Protein AF-A0A935FD64-F1 (afdb_monomer_lite)

pLDDT: mean 92.03, std 10.02, range [43.72, 98.81]

Foldseek 3Di:
DQDPVLVVLVVVLLVLVCVLPVDPVVSVVLVVLLVVLVVPFDDPDRSSVLSVVLSVLSPQDLVQDFAAEDAACLQNSSVQSVQQSCVVSVHAYEYEDQLQAAAADPDDQQADPVGDGCPPCRHGSHSHHHPVSNLVSSVVRHHCVSYDYDHDDCVVGVVPDDTDHGPPDDD

Structure (mmCIF, N/CA/C/O backbone):
data_AF-A0A935FD64-F1
#
_entry.id   AF-A0A935FD64-F1
#
loop_
_atom_site.group_PDB
_atom_site.id
_atom_site.type_symbol
_atom_site.label_atom_id
_atom_site.label_alt_id
_atom_site.label_comp_id
_atom_site.label_asym_id
_atom_site.label_entity_id
_atom_site.label_seq_id
_atom_site.pdbx_PDB_ins_code
_atom_site.Cartn_x
_atom_site.Cartn_y
_atom_site.Cartn_z
_atom_site.occupancy
_atom_site.B_iso_or_equiv
_atom_site.auth_seq_id
_atom_site.auth_comp_id
_atom_site.auth_asym_id
_atom_site.auth_atom_id
_atom_site.pdbx_PDB_model_num
ATOM 1 N N . MET A 1 1 ? 17.411 4.941 6.889 1.00 47.25 1 MET A N 1
ATOM 2 C CA . MET A 1 1 ? 17.125 5.654 8.154 1.00 47.25 1 MET A CA 1
ATOM 3 C C . MET A 1 1 ? 15.948 6.582 7.927 1.00 47.25 1 MET A C 1
ATOM 5 O O . MET A 1 1 ? 15.990 7.379 6.999 1.00 47.25 1 MET A O 1
ATOM 9 N N . THR A 1 2 ? 14.900 6.446 8.732 1.00 68.44 2 THR A N 1
ATOM 10 C CA . THR A 1 2 ? 13.723 7.323 8.720 1.00 68.44 2 THR A CA 1
ATOM 11 C C . THR A 1 2 ? 14.141 8.740 9.119 1.00 68.44 2 THR A C 1
ATOM 13 O O . THR A 1 2 ? 14.804 8.911 10.140 1.00 68.44 2 THR A O 1
ATOM 16 N N . SER A 1 3 ? 13.814 9.755 8.313 1.00 85.56 3 SER A N 1
ATOM 17 C CA . SER A 1 3 ? 14.192 11.143 8.621 1.00 85.56 3 SER A CA 1
ATOM 18 C C . SER A 1 3 ? 13.445 11.666 9.859 1.00 85.56 3 SER A C 1
ATOM 20 O O . SER A 1 3 ? 12.351 11.197 10.171 1.00 85.56 3 SER A O 1
ATOM 22 N N . ILE A 1 4 ? 13.993 12.676 10.549 1.00 89.06 4 ILE A N 1
ATOM 23 C CA . ILE A 1 4 ? 13.313 13.342 11.684 1.00 89.06 4 ILE A CA 1
ATOM 24 C C . ILE A 1 4 ? 11.920 13.840 11.267 1.00 89.06 4 ILE A C 1
ATOM 26 O O . ILE A 1 4 ? 10.953 13.705 12.016 1.00 89.06 4 ILE A O 1
ATOM 30 N N . ARG A 1 5 ? 11.811 14.362 10.039 1.00 89.75 5 ARG A N 1
ATOM 31 C CA . ARG A 1 5 ? 10.547 14.811 9.450 1.00 89.75 5 ARG A CA 1
ATOM 32 C C . ARG A 1 5 ? 9.540 13.667 9.332 1.00 89.75 5 ARG A C 1
ATOM 34 O O . ARG A 1 5 ? 8.398 13.822 9.746 1.00 89.75 5 ARG A O 1
ATOM 41 N N . GLU A 1 6 ? 9.971 12.521 8.817 1.00 92.38 6 GLU A N 1
ATOM 42 C CA . GLU A 1 6 ? 9.119 11.337 8.673 1.00 92.38 6 GLU A CA 1
ATOM 43 C C . GLU A 1 6 ? 8.660 10.793 10.034 1.00 92.38 6 GLU A C 1
ATOM 45 O O . GLU A 1 6 ? 7.496 10.437 10.204 1.00 92.38 6 GLU A O 1
ATOM 50 N N . TYR A 1 7 ? 9.536 10.797 11.041 1.00 92.12 7 TYR A N 1
ATOM 51 C CA . TYR A 1 7 ? 9.161 10.401 12.399 1.00 92.12 7 TYR A CA 1
ATOM 52 C C . TYR A 1 7 ? 8.104 11.339 13.008 1.00 92.12 7 TYR A C 1
ATOM 54 O O . TYR A 1 7 ? 7.125 10.877 13.600 1.00 92.12 7 TYR A O 1
ATOM 62 N N . GLY A 1 8 ? 8.259 12.654 12.815 1.00 95.12 8 GLY A N 1
ATOM 63 C CA . GLY A 1 8 ? 7.267 13.649 13.229 1.00 95.12 8 GLY A CA 1
ATOM 64 C C . GLY A 1 8 ? 5.902 13.439 12.565 1.00 95.12 8 GLY A C 1
ATOM 65 O O . GLY A 1 8 ? 4.873 13.450 13.247 1.00 95.12 8 GLY A O 1
ATOM 66 N N . GLU A 1 9 ? 5.888 13.171 11.256 1.00 96.00 9 GLU A N 1
ATOM 67 C CA . GLU A 1 9 ? 4.658 12.860 10.520 1.00 96.00 9 GLU A CA 1
ATOM 68 C C . GLU A 1 9 ? 4.000 11.567 11.007 1.00 96.00 9 GLU A C 1
ATOM 70 O O . GLU A 1 9 ? 2.788 11.539 11.229 1.00 96.00 9 GLU A O 1
ATOM 75 N N . LEU A 1 10 ? 4.781 10.516 11.268 1.00 94.88 10 LEU A N 1
ATOM 76 C CA . LEU A 1 10 ? 4.256 9.268 11.818 1.00 94.88 10 LEU A CA 1
ATOM 77 C C . LEU A 1 10 ? 3.591 9.468 13.180 1.00 94.88 10 LEU A C 1
ATOM 79 O O . LEU A 1 10 ? 2.483 8.975 13.379 1.00 94.88 10 LEU A O 1
ATOM 83 N N . ILE A 1 11 ? 4.200 10.229 14.095 1.00 95.00 11 ILE A N 1
ATOM 84 C CA . ILE A 1 11 ? 3.577 10.549 15.391 1.00 95.00 11 ILE A CA 1
ATOM 85 C C . ILE A 1 11 ? 2.251 11.287 15.179 1.00 95.00 11 ILE A C 1
ATOM 87 O O . ILE A 1 11 ? 1.239 10.962 15.807 1.00 95.00 11 ILE A O 1
ATOM 91 N N . ARG A 1 12 ? 2.236 12.283 14.287 1.00 96.69 12 ARG A N 1
ATOM 92 C CA . ARG A 1 12 ? 1.031 13.062 13.977 1.00 96.69 12 ARG A CA 1
ATOM 93 C C . ARG A 1 12 ? -0.091 12.174 13.435 1.00 96.69 12 ARG A C 1
ATOM 95 O O . ARG A 1 12 ? -1.237 12.318 13.860 1.00 96.69 12 ARG A O 1
ATOM 102 N N . LEU A 1 13 ? 0.222 11.259 12.521 1.00 96.88 13 LEU A N 1
ATOM 103 C CA . LEU A 1 13 ? -0.748 10.343 11.921 1.00 96.88 13 LEU A CA 1
ATOM 104 C C . LEU A 1 13 ? -1.198 9.249 12.899 1.00 96.88 13 LEU A C 1
ATOM 106 O O . LEU A 1 13 ? -2.384 8.942 12.947 1.00 96.88 13 LEU A O 1
ATOM 110 N N . GLN A 1 14 ? -0.316 8.727 13.754 1.00 95.31 14 GLN A N 1
ATOM 111 C CA . GLN A 1 14 ? -0.696 7.774 14.807 1.00 95.31 14 GLN A CA 1
ATOM 112 C C . GLN A 1 14 ? -1.691 8.386 15.804 1.00 95.31 14 GLN A C 1
ATOM 114 O O . GLN A 1 14 ? -2.647 7.724 16.198 1.00 95.31 14 GLN A O 1
ATOM 119 N N . LYS A 1 15 ? -1.561 9.680 16.133 1.00 95.62 15 LYS A N 1
ATOM 120 C CA . LYS A 1 15 ? -2.583 10.397 16.922 1.00 95.62 15 LYS A CA 1
ATOM 121 C C . LYS A 1 15 ? -3.940 10.473 16.214 1.00 95.62 15 LYS A C 1
ATOM 123 O O . LYS A 1 15 ? -4.966 10.493 16.884 1.00 95.62 15 LYS A O 1
ATOM 128 N N . LYS A 1 16 ? -3.971 10.531 14.877 1.00 96.56 16 LYS A N 1
ATOM 129 C CA . LYS A 1 16 ? -5.224 10.450 14.106 1.00 96.56 16 LYS A CA 1
ATOM 130 C C . LYS A 1 16 ? -5.777 9.027 14.088 1.00 96.56 16 LYS A C 1
ATOM 132 O O . LYS A 1 16 ? -6.978 8.863 14.256 1.00 96.56 16 LYS A O 1
ATOM 137 N N . LEU A 1 17 ? -4.916 8.017 13.966 1.00 95.75 17 LEU A N 1
ATOM 138 C CA . LEU A 1 17 ? -5.309 6.610 14.067 1.00 95.75 17 LEU A CA 1
ATOM 139 C C . LEU A 1 17 ? -5.969 6.308 15.416 1.00 95.75 17 LEU A C 1
ATOM 141 O O . LEU A 1 17 ? -6.977 5.617 15.452 1.00 95.75 17 LEU A O 1
ATOM 145 N N . ALA A 1 18 ? -5.470 6.899 16.503 1.00 94.69 18 ALA A N 1
ATOM 146 C CA . ALA A 1 18 ? -6.072 6.773 17.828 1.00 94.69 18 ALA A CA 1
ATOM 147 C C . ALA A 1 18 ? -7.495 7.351 17.933 1.00 94.69 18 ALA A C 1
ATOM 149 O O . ALA A 1 18 ? -8.246 6.958 18.819 1.00 94.69 18 ALA A O 1
ATOM 150 N N . LYS A 1 19 ? -7.886 8.270 17.038 1.00 94.44 19 LYS A N 1
ATOM 151 C CA . LYS A 1 19 ? -9.271 8.760 16.954 1.00 94.44 19 LYS A CA 1
ATOM 152 C C . LYS A 1 19 ? -10.188 7.787 16.212 1.00 94.44 19 LYS A C 1
ATOM 154 O O . LYS A 1 19 ? -11.369 7.746 16.521 1.00 94.44 19 LYS A O 1
ATOM 159 N N . VAL A 1 20 ? -9.642 7.032 15.256 1.00 94.38 20 VAL A N 1
ATOM 160 C CA . VAL A 1 20 ? -10.362 5.976 14.523 1.00 94.38 20 VAL A CA 1
ATOM 161 C C . VAL A 1 20 ? -10.526 4.735 15.403 1.00 94.38 20 VAL A C 1
ATOM 163 O O . VAL A 1 20 ? -11.614 4.184 15.494 1.00 94.38 20 VAL A O 1
ATOM 166 N N . PHE A 1 21 ? -9.457 4.330 16.094 1.00 95.50 21 PHE A N 1
ATOM 167 C CA . PHE A 1 21 ? -9.436 3.184 17.003 1.00 95.50 21 PHE A CA 1
ATOM 168 C C . PHE A 1 21 ? -9.074 3.654 18.415 1.00 95.50 21 PHE A C 1
ATOM 170 O O . PHE A 1 21 ? -7.888 3.741 18.734 1.00 95.50 21 PHE A O 1
ATOM 177 N N . PRO A 1 22 ? -10.046 3.969 19.290 1.00 89.88 22 PRO A N 1
ATOM 178 C CA . PRO A 1 22 ? -9.757 4.472 20.636 1.00 89.88 22 PRO A CA 1
ATOM 179 C C . PRO A 1 22 ? -8.993 3.474 21.519 1.00 89.88 22 PRO A C 1
ATOM 181 O O . PRO A 1 22 ? -8.272 3.871 22.433 1.00 89.88 22 PRO A O 1
ATOM 184 N N . SER A 1 23 ? -9.105 2.173 21.235 1.00 96.44 23 SER A N 1
ATOM 185 C CA . SER A 1 23 ? -8.395 1.127 21.967 1.00 96.44 23 SER A CA 1
ATOM 186 C C . SER A 1 23 ? -6.915 1.073 21.592 1.00 96.44 23 SER A C 1
ATOM 188 O O . SER A 1 23 ? -6.551 0.822 20.441 1.00 96.44 23 SER A O 1
ATOM 190 N N . PHE A 1 24 ? -6.036 1.186 22.591 1.00 94.44 24 PHE A N 1
ATOM 191 C CA . PHE A 1 24 ? -4.594 1.003 22.398 1.00 94.44 24 PHE A CA 1
ATOM 192 C C . PHE A 1 24 ? -4.254 -0.370 21.800 1.00 94.44 24 PHE A C 1
ATOM 194 O O . PHE A 1 24 ? -3.358 -0.482 20.965 1.00 94.44 24 PHE A O 1
ATOM 201 N N . LYS A 1 25 ? -4.993 -1.420 22.185 1.00 96.69 25 LYS A N 1
ATOM 202 C CA . LYS A 1 25 ? -4.796 -2.777 21.659 1.00 96.69 25 LYS A CA 1
ATOM 203 C C . LYS A 1 25 ? -5.063 -2.833 20.153 1.00 96.69 25 LYS A C 1
ATOM 205 O O . LYS A 1 25 ? -4.293 -3.455 19.424 1.00 96.69 25 LYS A O 1
ATOM 210 N N . GLU A 1 26 ? -6.116 -2.166 19.687 1.00 95.31 26 GLU A N 1
ATOM 211 C CA . GLU A 1 26 ? -6.469 -2.109 18.263 1.00 95.31 26 GLU A CA 1
ATOM 212 C C . GLU A 1 26 ? -5.464 -1.274 17.470 1.00 95.31 26 GLU A C 1
ATOM 214 O O . GLU A 1 26 ? -4.967 -1.730 16.440 1.00 95.31 26 GLU A O 1
ATOM 219 N N . GLN A 1 27 ? -5.083 -0.099 17.987 1.00 95.44 27 GLN A N 1
ATOM 220 C CA . GLN A 1 27 ? -4.031 0.731 17.387 1.00 95.44 27 GLN A CA 1
ATOM 221 C C . GLN A 1 27 ? -2.730 -0.061 17.239 1.00 95.44 27 GLN A C 1
ATOM 223 O O . GLN A 1 27 ? -2.124 -0.086 16.167 1.00 95.44 27 GLN A O 1
ATOM 228 N N . HIS A 1 28 ? -2.307 -0.743 18.308 1.00 96.31 28 HIS A N 1
ATOM 229 C CA . HIS A 1 28 ? -1.099 -1.555 18.295 1.00 96.31 28 HIS A CA 1
ATOM 230 C C . HIS A 1 28 ? -1.191 -2.681 17.264 1.00 96.31 28 HIS A C 1
ATOM 232 O O . HIS A 1 28 ? -0.237 -2.879 16.514 1.00 96.31 28 HIS A O 1
ATOM 238 N N . ALA A 1 29 ? -2.324 -3.384 17.185 1.00 97.19 29 ALA A N 1
ATOM 239 C CA . ALA A 1 29 ? -2.529 -4.457 16.216 1.00 97.19 29 ALA A CA 1
ATOM 240 C C . ALA A 1 29 ? -2.420 -3.956 14.766 1.00 97.19 29 ALA A C 1
ATOM 242 O O . ALA A 1 29 ? -1.731 -4.577 13.957 1.00 97.19 29 ALA A O 1
ATOM 243 N N . TRP A 1 30 ? -3.027 -2.813 14.437 1.00 97.56 30 TRP A N 1
ATOM 244 C CA . TRP A 1 30 ? -2.906 -2.199 13.110 1.00 97.56 30 TRP A CA 1
ATOM 245 C C . TRP A 1 30 ? -1.470 -1.799 12.779 1.00 97.56 30 TRP A C 1
ATOM 247 O O . TRP A 1 30 ? -0.943 -2.167 11.729 1.00 97.56 30 TRP A O 1
ATOM 257 N N . LEU A 1 31 ? -0.798 -1.105 13.698 1.00 96.31 31 LEU A N 1
ATOM 258 C CA . LEU A 1 31 ? 0.587 -0.687 13.491 1.00 96.31 31 LEU A CA 1
ATOM 259 C C . LEU A 1 31 ? 1.546 -1.883 13.397 1.00 96.31 31 LEU A C 1
ATOM 261 O O . LEU A 1 31 ? 2.519 -1.814 12.650 1.00 96.31 31 LEU A O 1
ATOM 265 N N . GLN A 1 32 ? 1.281 -2.981 14.114 1.00 97.50 32 GLN A N 1
ATOM 266 C CA . GLN A 1 32 ? 2.023 -4.236 13.962 1.00 97.50 32 GLN A CA 1
ATOM 267 C C . GLN A 1 32 ? 1.857 -4.810 12.555 1.00 97.50 32 GLN A C 1
ATOM 269 O O . GLN A 1 32 ? 2.864 -5.107 11.922 1.00 97.50 32 GLN A O 1
ATOM 274 N N . LYS A 1 33 ? 0.626 -4.905 12.030 1.00 97.88 33 LYS A N 1
ATOM 275 C CA . LYS A 1 33 ? 0.392 -5.375 10.652 1.00 97.88 33 LYS A CA 1
ATOM 276 C C . LYS A 1 33 ? 1.170 -4.538 9.635 1.00 97.88 33 LYS A C 1
ATOM 278 O O . LYS A 1 33 ? 1.841 -5.090 8.771 1.00 97.88 33 LYS A O 1
ATOM 283 N N . PHE A 1 34 ? 1.163 -3.210 9.773 1.00 96.81 34 PHE A N 1
ATOM 284 C CA . PHE A 1 34 ? 1.906 -2.340 8.855 1.00 96.81 34 PHE A CA 1
ATOM 285 C C . PHE A 1 34 ? 3.420 -2.530 8.957 1.00 96.81 34 PHE A C 1
ATOM 287 O O . PHE A 1 34 ? 4.083 -2.589 7.924 1.00 96.81 34 PHE A O 1
ATOM 294 N N . ARG A 1 35 ? 3.956 -2.694 10.174 1.00 95.81 35 ARG A N 1
ATOM 295 C CA . ARG A 1 35 ? 5.374 -3.021 10.378 1.00 95.81 35 ARG A CA 1
ATOM 296 C C . ARG A 1 35 ? 5.751 -4.378 9.792 1.00 95.81 35 ARG A C 1
ATOM 298 O O . ARG A 1 35 ? 6.841 -4.500 9.251 1.00 95.81 35 ARG A O 1
ATOM 305 N N . GLN A 1 36 ? 4.870 -5.375 9.885 1.00 97.81 36 GLN A N 1
ATOM 306 C CA . GLN A 1 36 ? 5.100 -6.686 9.278 1.00 97.81 36 GLN A CA 1
ATOM 307 C C . GLN A 1 36 ? 5.218 -6.576 7.758 1.00 97.81 36 GLN A C 1
ATOM 309 O O . GLN A 1 36 ? 6.148 -7.139 7.192 1.00 97.81 36 GLN A O 1
ATOM 314 N N . VAL A 1 37 ? 4.353 -5.790 7.110 1.00 97.94 37 VAL A N 1
ATOM 315 C CA . VAL A 1 37 ? 4.484 -5.525 5.670 1.00 97.94 37 VAL A CA 1
ATOM 316 C C . VAL A 1 37 ? 5.806 -4.810 5.363 1.00 97.94 37 VAL A C 1
ATOM 318 O O . VAL A 1 37 ? 6.543 -5.268 4.500 1.00 97.94 37 VAL A O 1
ATOM 321 N N . ASP A 1 38 ? 6.149 -3.739 6.091 1.00 95.50 38 ASP A N 1
ATOM 322 C CA . ASP A 1 38 ? 7.393 -2.978 5.856 1.00 95.50 38 ASP A CA 1
ATOM 323 C C . ASP A 1 38 ? 8.667 -3.812 6.048 1.00 95.50 38 ASP A C 1
ATOM 325 O O . ASP A 1 38 ? 9.690 -3.534 5.425 1.00 95.50 38 ASP A O 1
ATOM 329 N N . ALA A 1 39 ? 8.618 -4.819 6.922 1.00 96.44 39 ALA A N 1
ATOM 330 C CA . ALA A 1 39 ? 9.748 -5.699 7.192 1.00 96.44 39 ALA A CA 1
ATOM 331 C C . ALA A 1 39 ? 9.999 -6.726 6.076 1.00 96.44 39 ALA A C 1
ATOM 333 O O . ALA A 1 39 ? 11.122 -7.210 5.955 1.00 96.44 39 ALA A O 1
ATOM 334 N N . HIS A 1 40 ? 8.982 -7.059 5.274 1.00 97.69 40 HIS A N 1
ATOM 335 C CA . HIS A 1 40 ? 9.048 -8.184 4.333 1.00 97.69 40 HIS A CA 1
ATOM 336 C C . HIS A 1 40 ? 8.790 -7.802 2.875 1.00 97.69 40 HIS A C 1
ATOM 338 O O . HIS A 1 40 ? 9.243 -8.502 1.974 1.00 97.69 40 HIS A O 1
ATOM 344 N N . VAL A 1 41 ? 8.094 -6.694 2.622 1.00 97.50 41 VAL A N 1
ATOM 345 C CA . VAL A 1 41 ? 7.712 -6.267 1.277 1.00 97.50 41 VAL A CA 1
ATOM 346 C C . VAL A 1 41 ? 8.329 -4.909 0.992 1.00 97.50 41 VAL A C 1
ATOM 348 O O . VAL A 1 41 ? 8.032 -3.910 1.649 1.00 97.50 41 VAL A O 1
ATOM 351 N N . LYS A 1 42 ? 9.191 -4.856 -0.025 1.00 95.19 42 LYS A N 1
ATOM 352 C CA . LYS A 1 42 ? 9.797 -3.598 -0.464 1.00 95.19 42 LYS A CA 1
ATOM 353 C C . LYS A 1 42 ? 8.697 -2.636 -0.918 1.00 95.19 42 LYS A C 1
ATOM 355 O O . LYS A 1 42 ? 7.821 -3.001 -1.691 1.00 95.19 42 LYS A O 1
ATOM 360 N N . THR A 1 43 ? 8.764 -1.386 -0.479 1.00 90.56 43 THR A N 1
ATOM 361 C CA . THR A 1 43 ? 7.799 -0.359 -0.875 1.00 90.56 43 THR A CA 1
ATOM 362 C C . THR A 1 43 ? 8.522 0.888 -1.368 1.00 90.56 43 THR A C 1
ATOM 364 O O . THR A 1 43 ? 9.633 1.183 -0.925 1.00 90.56 43 THR A O 1
ATOM 367 N N . ALA A 1 44 ? 7.910 1.603 -2.311 1.00 89.06 44 ALA A N 1
ATOM 368 C CA . ALA A 1 44 ? 8.431 2.874 -2.815 1.00 89.06 44 ALA A CA 1
ATOM 369 C C . ALA A 1 44 ? 7.953 4.073 -1.973 1.00 89.06 44 ALA A C 1
ATOM 371 O O . ALA A 1 44 ? 8.512 5.164 -2.066 1.00 89.06 44 ALA A O 1
ATOM 372 N N . HIS A 1 45 ? 6.933 3.875 -1.131 1.00 89.31 45 HIS A N 1
ATOM 373 C CA . HIS A 1 45 ? 6.372 4.917 -0.278 1.00 89.31 45 HIS A CA 1
ATOM 374 C C . HIS A 1 45 ? 7.016 4.961 1.108 1.00 89.31 45 HIS A C 1
ATOM 376 O O . HIS A 1 45 ? 7.318 3.938 1.716 1.00 89.31 45 HIS A O 1
ATOM 382 N N . ASN A 1 46 ? 7.110 6.162 1.675 1.00 91.56 46 ASN A N 1
ATOM 383 C CA . ASN A 1 46 ? 7.370 6.300 3.102 1.00 91.56 46 ASN A CA 1
ATOM 384 C C . ASN A 1 46 ? 6.192 5.741 3.925 1.00 91.56 46 ASN A C 1
ATOM 386 O O . ASN A 1 46 ? 5.036 5.866 3.498 1.00 91.56 46 ASN A O 1
ATOM 390 N N . PRO A 1 47 ? 6.440 5.185 5.126 1.00 93.12 47 PRO A N 1
ATOM 391 C CA . PRO A 1 47 ? 5.377 4.676 5.991 1.00 93.12 47 PRO A CA 1
ATOM 392 C C . PRO A 1 47 ? 4.273 5.701 6.302 1.00 93.12 47 PRO A C 1
ATOM 394 O O . PRO A 1 47 ? 3.100 5.328 6.357 1.00 93.12 47 PRO A O 1
ATOM 397 N N . SER A 1 48 ? 4.615 6.985 6.466 1.00 95.19 48 SER A N 1
ATOM 398 C CA . SER A 1 48 ? 3.649 8.061 6.720 1.00 95.19 48 SER A CA 1
ATOM 399 C C . SER A 1 48 ? 2.684 8.275 5.555 1.00 95.19 48 SER A C 1
ATOM 401 O O . SER A 1 48 ? 1.492 8.458 5.794 1.00 95.19 48 SER A O 1
ATOM 403 N N . HIS A 1 49 ? 3.155 8.185 4.307 1.00 94.31 49 HIS A N 1
ATOM 404 C CA . HIS A 1 49 ? 2.307 8.342 3.123 1.00 94.31 49 HIS A CA 1
ATOM 405 C C . HIS A 1 49 ? 1.234 7.251 3.089 1.00 94.31 49 HIS A C 1
ATOM 407 O O . HIS A 1 49 ? 0.045 7.547 3.000 1.00 94.31 49 HIS A O 1
ATOM 413 N N . VAL A 1 50 ? 1.639 5.991 3.276 1.00 95.31 50 VAL A N 1
ATOM 414 C CA . VAL A 1 50 ? 0.688 4.871 3.267 1.00 95.31 50 VAL A CA 1
ATOM 415 C C . VAL A 1 50 ? -0.283 4.956 4.448 1.00 95.31 50 VAL A C 1
ATOM 417 O O . VAL A 1 50 ? -1.478 4.719 4.286 1.00 95.31 50 VAL A O 1
ATOM 420 N N . LEU A 1 51 ? 0.190 5.354 5.635 1.00 96.44 51 LEU A N 1
ATOM 421 C CA . LEU A 1 51 ? -0.689 5.561 6.789 1.00 96.44 51 LEU A CA 1
ATOM 422 C C . LEU A 1 51 ? -1.690 6.702 6.553 1.00 96.44 51 LEU A C 1
ATOM 424 O O . LEU A 1 51 ? -2.834 6.610 6.995 1.00 96.44 51 LEU A O 1
ATOM 428 N N . GLN A 1 52 ? -1.295 7.764 5.851 1.00 96.56 52 GLN A N 1
ATOM 429 C CA . GLN A 1 52 ? -2.202 8.845 5.477 1.00 96.56 52 GLN A CA 1
ATOM 430 C C . GLN A 1 52 ? -3.320 8.348 4.554 1.00 96.56 52 GLN A C 1
ATOM 432 O O . GLN A 1 52 ? -4.478 8.696 4.792 1.00 96.56 52 GLN A O 1
ATOM 437 N N . PHE A 1 53 ? -3.002 7.502 3.571 1.00 95.38 53 PHE A N 1
ATOM 438 C CA . PHE A 1 53 ? -4.002 6.909 2.679 1.00 95.38 53 PHE A CA 1
ATOM 439 C C . PHE A 1 53 ? -4.995 6.023 3.435 1.00 95.38 53 PHE A C 1
ATOM 441 O O . PHE A 1 53 ? -6.209 6.156 3.305 1.00 95.38 53 PHE A O 1
ATOM 448 N N . ILE A 1 54 ? -4.476 5.175 4.320 1.00 96.81 54 ILE A N 1
ATOM 449 C CA . ILE A 1 54 ? -5.287 4.295 5.168 1.00 96.81 54 ILE A CA 1
ATOM 450 C C . ILE A 1 54 ? -6.213 5.095 6.087 1.00 96.81 54 ILE A C 1
ATOM 452 O O . ILE A 1 54 ? -7.378 4.744 6.257 1.00 96.81 54 ILE A O 1
ATOM 456 N N . LEU A 1 55 ? -5.730 6.200 6.657 1.00 96.69 55 LEU A N 1
ATOM 457 C CA . LEU A 1 55 ? -6.572 7.079 7.462 1.00 96.69 55 LEU A CA 1
ATOM 458 C C . LEU A 1 55 ? -7.664 7.753 6.628 1.00 96.69 55 LEU A C 1
ATOM 460 O O . LEU A 1 55 ? -8.760 7.941 7.144 1.00 96.69 55 LEU A O 1
ATOM 464 N N . ALA A 1 56 ? -7.404 8.119 5.373 1.00 94.69 56 ALA A N 1
ATOM 465 C CA . ALA A 1 56 ? -8.449 8.640 4.492 1.00 94.69 56 ALA A CA 1
ATOM 466 C C . ALA A 1 56 ? -9.533 7.579 4.226 1.00 94.69 56 ALA A C 1
ATOM 468 O O . ALA A 1 56 ? -10.720 7.881 4.336 1.00 94.69 56 ALA A O 1
ATOM 469 N N . ILE A 1 57 ? -9.132 6.323 3.998 1.00 95.06 57 ILE A N 1
ATOM 470 C CA . ILE A 1 57 ? -10.053 5.186 3.849 1.00 95.06 57 ILE A CA 1
ATOM 471 C C . ILE A 1 57 ? -10.911 5.005 5.108 1.00 95.06 57 ILE A C 1
ATOM 473 O O . ILE A 1 57 ? -12.134 4.977 5.008 1.00 95.06 57 ILE A O 1
ATOM 477 N N . PHE A 1 58 ? -10.304 4.956 6.298 1.00 95.38 58 PHE A N 1
ATOM 478 C CA . PHE A 1 58 ? -11.054 4.804 7.551 1.00 95.38 58 PHE A CA 1
ATOM 479 C C . PHE A 1 58 ? -11.991 5.974 7.856 1.00 95.38 58 PHE A C 1
ATOM 481 O O . PHE A 1 58 ? -13.028 5.781 8.479 1.00 95.38 58 PHE A O 1
ATOM 488 N N . ASN A 1 59 ? -11.644 7.187 7.427 1.00 93.69 59 ASN A N 1
ATOM 489 C CA . ASN A 1 59 ? -12.500 8.358 7.616 1.00 93.69 59 ASN A CA 1
ATOM 490 C C . ASN A 1 59 ? -13.562 8.511 6.517 1.00 93.69 59 ASN A C 1
ATOM 492 O O . ASN A 1 59 ? -14.320 9.480 6.548 1.00 93.69 59 ASN A O 1
ATOM 496 N N . THR A 1 60 ? -13.631 7.591 5.551 1.00 91.62 60 THR A N 1
ATOM 497 C CA . THR A 1 60 ? -14.701 7.584 4.550 1.00 91.62 60 THR A CA 1
ATOM 498 C C . THR A 1 60 ? -15.984 7.065 5.203 1.00 91.62 60 THR A C 1
ATOM 500 O O . THR A 1 60 ? -15.998 5.906 5.625 1.00 91.62 60 THR A O 1
ATOM 503 N N . PRO A 1 61 ? -17.069 7.862 5.280 1.00 90.88 61 PRO A N 1
ATOM 504 C CA . PRO A 1 61 ? -18.316 7.408 5.887 1.00 90.88 61 PRO A CA 1
ATOM 505 C C . PRO A 1 61 ? -18.869 6.161 5.193 1.00 90.88 61 PRO A C 1
ATOM 507 O O . PRO A 1 61 ? -18.771 6.029 3.971 1.00 90.88 61 PRO A O 1
ATOM 510 N N . GLU A 1 62 ? -19.507 5.270 5.952 1.00 88.38 62 GLU A N 1
ATOM 511 C CA . GLU A 1 62 ? -20.147 4.063 5.403 1.00 88.38 62 GLU A CA 1
ATOM 512 C C . GLU A 1 62 ? -21.226 4.394 4.361 1.00 88.38 62 GLU A C 1
ATOM 514 O O . GLU A 1 62 ? -21.396 3.661 3.393 1.00 88.38 62 GLU A O 1
ATOM 519 N N . SER A 1 63 ? -21.899 5.542 4.506 1.00 90.00 63 SER A N 1
ATOM 520 C CA . SER A 1 63 ? -22.904 6.032 3.554 1.00 90.00 63 SER A CA 1
ATOM 521 C C . SER A 1 63 ? -22.335 6.429 2.187 1.00 90.00 63 SER A C 1
ATOM 523 O O . SER A 1 63 ? -23.087 6.550 1.220 1.00 90.00 63 SER A O 1
ATOM 525 N N . VAL A 1 64 ? -21.021 6.647 2.079 1.00 90.50 64 VAL A N 1
ATOM 526 C CA . VAL A 1 64 ? -20.367 6.955 0.805 1.00 90.50 64 VAL A CA 1
ATOM 527 C C . VAL A 1 64 ? -20.066 5.647 0.090 1.00 90.50 64 VAL A C 1
ATOM 529 O O . VAL A 1 64 ? -19.094 4.970 0.401 1.00 90.50 64 VAL A O 1
ATOM 532 N N . GLU A 1 65 ? -20.870 5.266 -0.891 1.00 89.69 65 GLU A N 1
ATOM 533 C CA . GLU A 1 65 ? -20.589 4.086 -1.715 1.00 89.69 65 GLU A CA 1
ATOM 534 C C . GLU A 1 65 ? -19.349 4.277 -2.603 1.00 89.69 65 GLU A C 1
ATOM 536 O O . GLU A 1 65 ? -19.060 5.383 -3.063 1.00 89.69 65 GLU A O 1
ATOM 541 N N . GLY A 1 66 ? -18.655 3.180 -2.908 1.00 91.56 66 GLY A N 1
ATOM 542 C CA . GLY A 1 66 ? -17.557 3.166 -3.872 1.00 91.56 66 GLY A CA 1
ATOM 543 C C . GLY A 1 66 ? -16.434 2.205 -3.496 1.00 91.56 66 GLY A C 1
ATOM 544 O O . GLY A 1 66 ? -16.356 1.725 -2.361 1.00 91.56 66 GLY A O 1
ATOM 545 N N . CYS A 1 67 ? -15.570 1.936 -4.468 1.00 94.31 67 CYS A N 1
ATOM 546 C CA . CYS A 1 67 ? -14.390 1.086 -4.329 1.00 94.31 67 CYS A CA 1
ATOM 547 C C . CYS A 1 67 ? -13.117 1.900 -4.070 1.00 94.31 67 CYS A C 1
ATOM 549 O O . CYS A 1 67 ? -13.077 3.109 -4.275 1.00 94.31 67 CYS A O 1
ATOM 551 N N . ILE A 1 68 ? -12.064 1.228 -3.622 1.00 95.88 68 ILE A N 1
ATOM 552 C CA . ILE A 1 68 ? -10.725 1.811 -3.511 1.00 95.88 68 ILE A CA 1
ATOM 553 C C . ILE A 1 68 ? -9.953 1.435 -4.776 1.00 95.88 68 ILE A C 1
ATOM 555 O O . ILE A 1 68 ? -10.092 0.315 -5.263 1.00 95.88 68 ILE A O 1
ATOM 559 N N . VAL A 1 69 ? -9.142 2.354 -5.293 1.00 96.38 69 VAL A N 1
ATOM 560 C CA . VAL A 1 69 ? -8.258 2.120 -6.439 1.00 96.38 69 VAL A CA 1
ATOM 561 C C . VAL A 1 69 ? -6.829 2.471 -6.041 1.00 96.38 69 VAL A C 1
ATOM 563 O O . VAL A 1 69 ? -6.600 3.499 -5.411 1.00 96.38 69 VAL A O 1
ATOM 566 N N . GLU A 1 70 ? -5.879 1.620 -6.410 1.00 96.62 70 GLU A N 1
ATOM 567 C CA . GLU A 1 70 ? -4.447 1.919 -6.426 1.00 96.62 70 GLU A CA 1
ATOM 568 C C . GLU A 1 70 ? -3.945 1.777 -7.866 1.00 96.62 70 GLU A C 1
ATOM 570 O O . GLU A 1 70 ? -4.276 0.805 -8.548 1.00 96.62 70 GLU A O 1
ATOM 575 N N . ALA A 1 71 ? -3.163 2.754 -8.326 1.00 95.50 71 ALA A N 1
ATOM 576 C CA . ALA A 1 71 ? -2.556 2.773 -9.651 1.00 95.50 71 ALA A CA 1
ATOM 577 C C . ALA A 1 71 ? -1.029 2.762 -9.512 1.00 95.50 71 ALA A C 1
ATOM 579 O O . ALA A 1 71 ? -0.406 3.791 -9.257 1.00 95.50 71 ALA A O 1
ATOM 580 N N . GLY A 1 72 ? -0.441 1.578 -9.664 1.00 96.12 72 GLY A N 1
ATOM 581 C CA . GLY A 1 72 ? 0.958 1.286 -9.374 1.00 96.12 72 GLY A CA 1
ATOM 582 C C . GLY A 1 72 ? 1.101 0.560 -8.037 1.00 96.12 72 GLY A C 1
ATOM 583 O O . GLY A 1 72 ? 1.032 1.163 -6.971 1.00 96.12 72 GLY A O 1
ATOM 584 N N . ALA A 1 73 ? 1.334 -0.744 -8.100 1.00 96.81 73 ALA A N 1
ATOM 585 C CA . ALA A 1 73 ? 1.485 -1.642 -6.965 1.00 96.81 73 ALA A CA 1
ATOM 586 C C . ALA A 1 73 ? 2.956 -1.918 -6.610 1.00 96.81 73 ALA A C 1
ATOM 588 O O . ALA A 1 73 ? 3.263 -2.251 -5.461 1.00 96.81 73 ALA A O 1
ATOM 589 N N . PHE A 1 74 ? 3.887 -1.797 -7.567 1.00 96.81 74 PHE A N 1
ATOM 590 C CA . PHE A 1 74 ? 5.289 -2.203 -7.392 1.00 96.81 74 PHE A CA 1
ATOM 591 C C . PHE A 1 74 ? 5.391 -3.634 -6.823 1.00 96.81 74 PHE A C 1
ATOM 593 O O . PHE A 1 74 ? 4.953 -4.575 -7.467 1.00 96.81 74 PHE A O 1
ATOM 600 N N . LYS A 1 75 ? 5.952 -3.832 -5.617 1.00 98.12 75 LYS A N 1
ATOM 601 C CA . LYS A 1 75 ? 6.025 -5.149 -4.948 1.00 98.12 75 LYS A CA 1
ATOM 602 C C . LYS A 1 75 ? 4.806 -5.465 -4.076 1.00 98.12 75 LYS A C 1
ATOM 604 O O . LYS A 1 75 ? 4.790 -6.496 -3.412 1.00 98.12 75 LYS A O 1
ATOM 609 N N . GLY A 1 76 ? 3.804 -4.592 -4.039 1.00 98.00 76 GLY A N 1
ATOM 610 C CA . GLY A 1 76 ? 2.572 -4.783 -3.276 1.00 98.00 76 GLY A CA 1
ATOM 611 C C . GLY A 1 76 ? 2.631 -4.321 -1.820 1.00 98.00 76 GLY A C 1
ATOM 612 O O . GLY A 1 76 ? 1.777 -4.707 -1.027 1.00 98.00 76 GLY A O 1
ATOM 613 N N . GLY A 1 77 ? 3.628 -3.523 -1.423 1.00 98.06 77 GLY A N 1
ATOM 614 C CA . GLY A 1 77 ? 3.783 -3.088 -0.028 1.00 98.06 77 GLY A CA 1
ATOM 615 C C . GLY A 1 77 ? 2.661 -2.153 0.446 1.00 98.06 77 GLY A C 1
ATOM 616 O O . GLY A 1 77 ? 2.082 -2.353 1.515 1.00 98.06 77 GLY A O 1
ATOM 617 N N . SER A 1 78 ? 2.314 -1.134 -0.344 1.00 97.75 78 SER A N 1
ATOM 618 C CA . SER A 1 78 ? 1.130 -0.299 -0.090 1.00 97.75 78 SER A CA 1
ATOM 619 C C . SER A 1 78 ? -0.155 -1.095 -0.304 1.00 97.75 78 SER A C 1
ATOM 621 O O . SER A 1 78 ? -1.012 -1.080 0.581 1.00 97.75 78 SER A O 1
ATOM 623 N N . THR A 1 79 ? -0.228 -1.881 -1.381 1.00 98.50 79 THR A N 1
ATOM 624 C CA . THR A 1 79 ? -1.353 -2.768 -1.708 1.00 98.50 79 THR A CA 1
ATOM 625 C C . THR A 1 79 ? -1.745 -3.664 -0.534 1.00 98.50 79 THR A C 1
ATOM 627 O O . THR A 1 79 ? -2.907 -3.699 -0.136 1.00 98.50 79 THR A O 1
ATOM 630 N N . ALA A 1 80 ? -0.783 -4.343 0.098 1.00 98.69 80 ALA A N 1
ATOM 631 C CA . ALA A 1 80 ? -1.043 -5.217 1.236 1.00 98.69 80 ALA A CA 1
ATOM 632 C C . ALA A 1 80 ? -1.657 -4.439 2.409 1.00 98.69 80 ALA A C 1
ATOM 634 O O . ALA A 1 80 ? -2.658 -4.866 2.982 1.00 98.69 80 ALA A O 1
ATOM 635 N N . LYS A 1 81 ? -1.138 -3.251 2.733 1.00 98.56 81 LYS A N 1
ATOM 636 C CA . LYS A 1 81 ? -1.671 -2.437 3.837 1.00 98.56 81 LYS A CA 1
ATOM 637 C C . LYS A 1 81 ? -3.046 -1.844 3.522 1.00 98.56 81 LYS A C 1
ATOM 639 O O . LYS A 1 81 ? -3.918 -1.847 4.390 1.00 98.56 81 LYS A O 1
ATOM 644 N N . ILE A 1 82 ? -3.248 -1.366 2.295 1.00 98.44 82 ILE A N 1
ATOM 645 C CA . ILE A 1 82 ? -4.525 -0.815 1.831 1.00 98.44 82 ILE A CA 1
ATOM 646 C C . ILE A 1 82 ? -5.586 -1.916 1.780 1.00 98.44 82 ILE A C 1
ATOM 648 O O . ILE A 1 82 ? -6.699 -1.683 2.237 1.00 98.44 82 ILE A O 1
ATOM 652 N N . SER A 1 83 ? -5.243 -3.135 1.351 1.00 98.75 83 SER A N 1
ATOM 653 C CA . SER A 1 83 ? -6.177 -4.271 1.326 1.00 98.75 83 SER A CA 1
ATOM 654 C C . SER A 1 83 ? -6.731 -4.620 2.713 1.00 98.75 83 SER A C 1
ATOM 656 O O . SER A 1 83 ? -7.911 -4.939 2.850 1.00 98.75 83 SER A O 1
ATOM 658 N N . LEU A 1 84 ? -5.924 -4.480 3.773 1.00 98.69 84 LEU A N 1
ATOM 659 C CA . LEU A 1 84 ? -6.396 -4.657 5.148 1.00 98.69 84 LEU A CA 1
ATOM 660 C C . LEU A 1 84 ? -7.436 -3.592 5.519 1.00 98.69 84 LEU A C 1
ATOM 662 O O . LEU A 1 84 ? -8.459 -3.918 6.118 1.00 98.69 84 LEU A O 1
ATOM 666 N N . ALA A 1 85 ? -7.180 -2.329 5.165 1.00 97.81 85 ALA A N 1
ATOM 667 C CA . ALA A 1 85 ? -8.105 -1.227 5.415 1.00 97.81 85 ALA A CA 1
ATOM 668 C C . ALA A 1 85 ? -9.392 -1.363 4.585 1.00 97.81 85 ALA A C 1
ATOM 670 O O . ALA A 1 85 ? -10.484 -1.201 5.120 1.00 97.81 85 ALA A O 1
ATOM 671 N N . ALA A 1 86 ? -9.271 -1.735 3.310 1.00 97.50 86 ALA A N 1
ATOM 672 C CA . ALA A 1 86 ? -10.389 -2.012 2.415 1.00 97.50 86 ALA A CA 1
ATOM 673 C C . ALA A 1 86 ? -11.294 -3.119 2.966 1.00 97.50 86 ALA A C 1
ATOM 675 O O . ALA A 1 86 ? -12.507 -2.940 3.046 1.00 97.50 86 ALA A O 1
ATOM 676 N N . ALA A 1 87 ? -10.701 -4.219 3.439 1.00 98.19 87 ALA A N 1
ATOM 677 C CA . ALA A 1 87 ? -11.441 -5.305 4.068 1.00 98.19 87 ALA A CA 1
ATOM 678 C C . ALA A 1 87 ? -12.144 -4.868 5.354 1.00 98.19 87 ALA A C 1
ATOM 680 O O . ALA A 1 87 ? -13.289 -5.242 5.582 1.00 98.19 87 ALA A O 1
ATOM 681 N N . HIS A 1 88 ? -11.484 -4.049 6.175 1.00 96.94 88 HIS A N 1
ATOM 682 C CA . HIS A 1 88 ? -12.093 -3.506 7.386 1.00 96.94 88 HIS A CA 1
ATOM 683 C C . HIS A 1 88 ? -13.299 -2.607 7.082 1.00 96.94 88 HIS A C 1
ATOM 685 O O . HIS A 1 88 ? -14.291 -2.666 7.799 1.00 96.94 88 HIS A O 1
ATOM 691 N N . MET A 1 89 ? -13.232 -1.828 6.000 1.00 95.38 89 MET A N 1
ATOM 692 C CA . MET A 1 89 ? -14.317 -0.950 5.553 1.00 95.38 89 MET A CA 1
ATOM 693 C C . MET A 1 89 ? -15.338 -1.649 4.643 1.00 95.38 89 MET A C 1
ATOM 695 O O . MET A 1 89 ? -16.230 -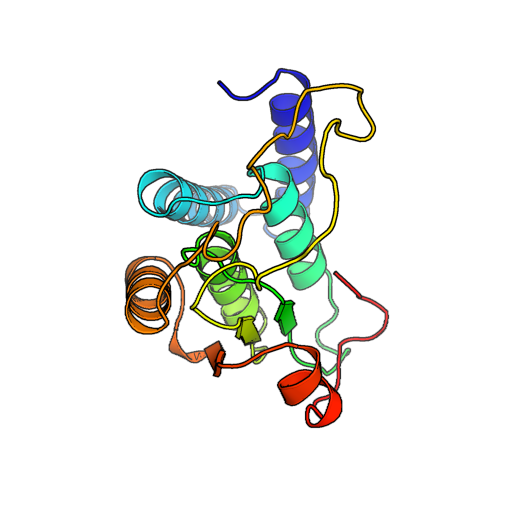0.983 4.123 1.00 95.38 89 MET A O 1
ATOM 699 N N . ASN A 1 90 ? -15.197 -2.959 4.411 1.00 95.62 90 ASN A N 1
ATOM 700 C CA . ASN A 1 90 ? -16.013 -3.740 3.480 1.00 95.62 90 ASN A CA 1
ATOM 701 C C . ASN A 1 90 ? -16.114 -3.110 2.072 1.00 95.62 90 ASN A C 1
ATOM 703 O O . ASN A 1 90 ? -17.193 -3.007 1.487 1.00 95.62 90 ASN A O 1
ATOM 707 N N . ARG A 1 91 ? -14.977 -2.649 1.532 1.00 94.75 91 ARG A N 1
ATOM 708 C CA . ARG A 1 91 ? -14.884 -2.035 0.199 1.00 94.75 91 ARG A CA 1
ATOM 709 C C . ARG A 1 91 ? -14.061 -2.904 -0.750 1.00 94.75 91 ARG A C 1
ATOM 711 O O . ARG A 1 91 ? -12.973 -3.333 -0.364 1.00 94.75 91 ARG A O 1
ATOM 718 N N . PRO A 1 92 ? -14.517 -3.105 -1.999 1.00 96.56 92 PRO A N 1
ATOM 719 C CA . PRO A 1 92 ? -13.683 -3.680 -3.047 1.00 96.56 92 PRO A CA 1
ATOM 720 C C . PRO A 1 92 ? -12.441 -2.819 -3.280 1.00 96.56 92 PRO A C 1
ATOM 722 O O . PRO A 1 92 ? -12.527 -1.586 -3.245 1.00 96.56 92 PRO A O 1
ATOM 725 N N . PHE A 1 93 ? -11.309 -3.461 -3.547 1.00 98.06 93 PHE A N 1
ATOM 726 C CA . PHE A 1 93 ? -10.038 -2.798 -3.793 1.00 98.06 93 PHE A CA 1
ATOM 727 C C . PHE A 1 93 ? -9.456 -3.219 -5.143 1.00 98.06 93 PHE A C 1
ATOM 729 O O . PHE A 1 93 ? -9.095 -4.373 -5.340 1.00 98.06 93 PHE A O 1
ATOM 736 N N . TYR A 1 94 ? -9.353 -2.273 -6.068 1.00 98.25 94 TYR A N 1
ATOM 737 C CA . TYR A 1 94 ? -8.834 -2.487 -7.411 1.00 98.25 94 TYR A CA 1
ATOM 738 C C . TYR A 1 94 ? -7.374 -2.055 -7.499 1.00 98.25 94 TYR A C 1
ATOM 740 O O . TYR A 1 94 ? -7.029 -0.932 -7.134 1.00 98.25 94 TYR A O 1
ATOM 748 N N . VAL A 1 95 ? -6.528 -2.947 -8.004 1.00 98.38 95 VAL A N 1
ATOM 749 C CA . VAL A 1 95 ? -5.078 -2.758 -8.084 1.00 98.38 95 VAL A CA 1
ATOM 750 C C . VAL A 1 95 ? -4.670 -2.768 -9.550 1.00 98.38 95 VAL A C 1
ATOM 752 O O . VAL A 1 95 ? -4.582 -3.831 -10.165 1.00 98.38 95 VAL A O 1
ATOM 755 N N . PHE A 1 96 ? -4.443 -1.585 -10.108 1.00 98.44 96 PHE A N 1
ATOM 756 C CA . PHE A 1 96 ? -3.979 -1.406 -11.479 1.00 98.44 96 PHE A CA 1
ATOM 757 C C . PHE A 1 96 ? -2.458 -1.343 -11.501 1.00 98.44 96 PHE A C 1
ATOM 759 O O . PHE A 1 96 ? -1.863 -0.517 -10.813 1.00 98.44 96 PHE A O 1
ATOM 766 N N . ASP A 1 97 ? -1.825 -2.172 -12.319 1.00 98.06 97 ASP A N 1
ATOM 767 C CA . ASP A 1 97 ? -0.392 -2.096 -12.610 1.00 98.06 97 ASP A CA 1
ATOM 768 C C . ASP A 1 97 ? -0.125 -2.826 -13.934 1.00 98.06 97 ASP A C 1
ATOM 770 O O . ASP A 1 97 ? -0.870 -3.729 -14.319 1.00 98.06 97 ASP A O 1
ATOM 774 N N . SER A 1 98 ? 0.958 -2.478 -14.625 1.00 97.69 98 SER A N 1
ATOM 775 C CA . SER A 1 98 ? 1.445 -3.294 -15.739 1.00 97.69 98 SER A CA 1
ATOM 776 C C . SER A 1 98 ? 1.962 -4.651 -15.250 1.00 97.69 98 SER A C 1
ATOM 778 O O . SER A 1 98 ? 1.959 -5.622 -16.000 1.00 97.69 98 SER A O 1
ATOM 780 N N . PHE A 1 99 ? 2.418 -4.713 -13.994 1.00 98.12 99 PHE A N 1
ATOM 781 C CA . PHE A 1 99 ? 3.202 -5.791 -13.393 1.00 98.12 99 PHE A CA 1
ATOM 782 C C . PHE A 1 99 ? 4.504 -6.093 -14.153 1.00 98.12 99 PHE A C 1
ATOM 784 O O . PHE A 1 99 ? 5.114 -7.154 -14.000 1.00 98.12 99 PHE A O 1
ATOM 791 N N . CYS A 1 100 ? 4.946 -5.131 -14.965 1.00 96.81 100 CYS A N 1
ATOM 792 C CA . CYS A 1 100 ? 6.154 -5.184 -15.783 1.00 96.81 100 CYS A CA 1
ATOM 793 C C . CYS A 1 100 ? 7.125 -4.039 -15.455 1.00 96.81 100 CYS A C 1
ATOM 795 O O . CYS A 1 100 ? 8.192 -3.954 -16.056 1.00 96.81 100 CYS A O 1
ATOM 797 N N . GLY A 1 101 ? 6.779 -3.178 -14.492 1.00 94.50 101 GLY A N 1
ATOM 798 C CA . GLY A 1 101 ? 7.537 -1.973 -14.169 1.00 94.50 101 GLY A CA 1
ATOM 799 C C . GLY A 1 101 ? 7.213 -0.817 -15.111 1.00 94.50 101 GLY A C 1
ATOM 800 O O . GLY A 1 101 ? 6.202 -0.827 -15.820 1.00 94.50 101 GLY A O 1
ATOM 801 N N . LEU A 1 102 ? 8.063 0.206 -15.080 1.00 92.88 102 LEU A N 1
ATOM 802 C CA . LEU A 1 102 ? 7.890 1.407 -15.889 1.00 92.88 102 LEU A CA 1
ATOM 803 C C . LEU A 1 102 ? 7.959 1.088 -17.390 1.00 92.88 102 LEU A C 1
ATOM 805 O O . LEU A 1 102 ? 8.759 0.242 -17.799 1.00 92.88 102 LEU A O 1
ATOM 809 N N . PRO A 1 103 ? 7.157 1.771 -18.226 1.00 91.56 103 PRO A N 1
ATOM 810 C CA . PRO A 1 103 ? 7.301 1.666 -19.668 1.00 91.56 103 PRO A CA 1
ATOM 811 C C . PRO A 1 103 ? 8.623 2.301 -20.110 1.00 91.56 103 PRO A C 1
ATOM 813 O O . PRO A 1 103 ? 9.155 3.202 -19.452 1.00 91.56 103 PRO A O 1
ATOM 816 N N . GLU A 1 104 ? 9.132 1.871 -21.264 1.00 88.94 104 GLU A N 1
ATOM 817 C CA . GLU A 1 104 ? 10.198 2.618 -21.923 1.00 88.94 104 GLU A CA 1
ATOM 818 C C . GLU A 1 104 ? 9.731 4.052 -22.188 1.00 88.94 104 GLU A C 1
ATOM 820 O O . GLU A 1 104 ? 8.656 4.292 -22.741 1.00 88.94 104 GLU A O 1
ATOM 825 N N . ASN A 1 105 ? 10.554 5.018 -21.799 1.00 83.19 105 ASN A N 1
ATOM 826 C CA . ASN A 1 105 ? 10.323 6.425 -22.072 1.00 83.19 105 ASN A CA 1
ATOM 827 C C . ASN A 1 105 ? 11.617 7.063 -22.582 1.00 83.19 105 ASN A C 1
ATOM 829 O O . ASN A 1 105 ? 12.719 6.567 -22.356 1.00 83.19 105 ASN A O 1
ATOM 833 N N . LYS A 1 106 ? 11.467 8.160 -23.326 1.00 80.75 106 LYS A N 1
ATOM 834 C CA . LYS A 1 106 ? 12.588 8.942 -23.874 1.00 80.75 106 LYS A CA 1
ATOM 835 C C . LYS A 1 106 ? 12.823 10.225 -23.074 1.00 80.75 106 LYS A C 1
ATOM 837 O O . LYS A 1 106 ? 13.466 11.150 -23.571 1.00 80.75 106 LYS A O 1
ATOM 842 N N . GLU A 1 107 ? 12.248 10.317 -21.878 1.00 81.50 107 GLU A N 1
ATOM 843 C CA . GLU A 1 107 ? 12.325 11.509 -21.046 1.00 81.50 107 GLU A CA 1
ATOM 844 C C . GLU A 1 107 ? 13.697 11.601 -20.369 1.00 81.50 107 GLU A C 1
ATOM 846 O O . GLU A 1 107 ? 14.259 10.624 -19.875 1.00 81.50 107 GLU A O 1
ATOM 851 N N . GLN A 1 108 ? 14.271 12.804 -20.351 1.00 75.69 108 GLN A N 1
ATOM 852 C CA . GLN A 1 108 ? 15.557 13.034 -19.699 1.00 75.69 108 GLN A CA 1
ATOM 853 C C . GLN A 1 108 ? 15.351 13.336 -18.213 1.00 75.69 108 GLN A C 1
ATOM 855 O O . GLN A 1 108 ? 15.227 14.489 -17.795 1.00 75.69 108 GLN A O 1
ATOM 860 N N . HIS A 1 109 ? 15.357 12.292 -17.390 1.00 79.12 109 HIS A N 1
ATOM 861 C CA . HIS A 1 109 ? 15.256 12.417 -15.937 1.00 79.12 109 HIS A CA 1
ATOM 862 C C . HIS A 1 109 ? 16.632 12.648 -15.301 1.00 79.12 109 HIS A C 1
ATOM 864 O O . HIS A 1 109 ? 17.284 11.722 -14.828 1.00 79.12 109 HIS A O 1
ATOM 870 N N . ILE A 1 110 ? 17.100 13.900 -15.293 1.00 80.56 110 ILE A N 1
ATOM 871 C CA . ILE A 1 110 ? 18.434 14.237 -14.760 1.00 80.56 110 ILE A CA 1
ATOM 872 C C . ILE A 1 110 ? 18.361 14.623 -13.278 1.00 80.56 110 ILE A C 1
ATOM 874 O O . ILE A 1 110 ? 19.151 14.135 -12.470 1.00 80.56 110 ILE A O 1
ATOM 878 N N . LYS A 1 111 ? 17.415 15.490 -12.894 1.00 85.44 111 LYS A N 1
ATOM 879 C CA . LYS A 1 111 ? 17.261 15.971 -11.513 1.00 85.44 111 LYS A CA 1
ATOM 880 C C . LYS A 1 111 ? 15.810 15.921 -11.049 1.00 85.44 111 LYS A C 1
ATOM 882 O O . LYS A 1 111 ? 14.900 16.242 -11.803 1.00 85.44 111 LYS A O 1
ATOM 887 N N . SER A 1 112 ? 15.613 15.564 -9.784 1.00 83.25 112 SER A N 1
ATOM 888 C CA . SER A 1 112 ? 14.339 15.746 -9.085 1.00 83.25 112 SER A CA 1
ATOM 889 C C . SER A 1 112 ? 14.006 17.233 -8.930 1.00 83.25 112 SER A C 1
ATOM 891 O O . SER A 1 112 ? 14.883 18.092 -9.036 1.00 83.25 112 SER A O 1
ATOM 893 N N . VAL A 1 113 ? 12.758 17.535 -8.561 1.00 80.44 113 VAL A N 1
ATOM 894 C CA . VAL A 1 113 ? 12.305 18.900 -8.215 1.00 80.44 113 VAL A CA 1
ATOM 895 C C . VAL A 1 113 ? 13.161 19.530 -7.103 1.00 80.44 113 VAL A C 1
ATOM 897 O O . VAL A 1 113 ? 13.314 20.744 -7.048 1.00 80.44 113 VAL A O 1
ATOM 900 N N . MET A 1 114 ? 13.764 18.711 -6.235 1.00 80.00 114 MET A N 1
ATOM 901 C CA . MET A 1 114 ? 14.656 19.154 -5.154 1.00 80.00 114 MET A CA 1
ATOM 902 C C . MET A 1 114 ? 16.139 19.219 -5.571 1.00 80.00 114 MET A C 1
ATOM 904 O O . MET A 1 114 ? 17.009 19.438 -4.734 1.00 80.00 114 MET A O 1
ATOM 908 N N . GLY A 1 115 ? 16.456 19.004 -6.851 1.00 81.00 115 GLY A N 1
ATOM 909 C CA . GLY A 1 115 ? 17.807 19.126 -7.404 1.00 81.00 115 GLY A CA 1
ATOM 910 C C . GLY A 1 115 ? 18.701 17.888 -7.271 1.00 81.00 115 GLY A C 1
ATOM 911 O O . GLY A 1 115 ? 19.812 17.899 -7.804 1.00 81.00 115 GLY A O 1
ATOM 912 N N . TYR A 1 116 ? 18.242 16.817 -6.615 1.00 81.88 116 TYR A N 1
ATOM 913 C CA . TYR A 1 116 ? 18.982 15.548 -6.529 1.00 81.88 116 TYR A CA 1
ATOM 914 C C . TYR A 1 116 ? 19.046 14.844 -7.879 1.00 81.88 116 TYR A C 1
ATOM 916 O O . TYR A 1 116 ? 18.046 14.851 -8.595 1.00 81.88 116 TYR A O 1
ATOM 924 N N . SER A 1 117 ? 20.174 14.198 -8.192 1.00 85.06 117 SER A N 1
ATOM 925 C CA . SER A 1 117 ? 20.266 13.343 -9.378 1.00 85.06 117 SER A CA 1
ATOM 926 C C . SER A 1 117 ? 19.282 12.178 -9.270 1.00 85.06 117 SER A C 1
ATOM 928 O O . SER A 1 117 ? 19.267 11.474 -8.261 1.00 85.06 117 SER A O 1
ATOM 930 N N . ILE A 1 118 ? 18.469 12.001 -10.309 1.00 82.75 118 ILE A N 1
ATOM 931 C CA . ILE A 1 118 ? 17.518 10.884 -10.473 1.00 82.75 118 ILE A CA 1
ATOM 932 C C . ILE A 1 118 ? 17.804 10.111 -11.760 1.00 82.75 118 ILE A C 1
ATOM 934 O O . ILE A 1 118 ? 16.932 9.429 -12.298 1.00 82.75 118 ILE A O 1
ATOM 938 N N . GLN A 1 119 ? 19.030 10.252 -12.267 1.00 82.62 119 GLN A N 1
ATOM 939 C CA . GLN A 1 119 ? 19.466 9.568 -13.470 1.00 82.62 119 GLN A CA 1
ATOM 940 C C . GLN A 1 119 ? 19.239 8.060 -13.311 1.00 82.62 119 GLN A C 1
ATOM 942 O O . GLN A 1 119 ? 19.565 7.483 -12.272 1.00 82.62 119 GLN A O 1
ATOM 947 N N . ASN A 1 120 ? 18.652 7.449 -14.338 1.00 81.00 120 ASN A N 1
ATOM 948 C CA . ASN A 1 120 ? 18.314 6.026 -14.418 1.00 81.00 120 ASN A CA 1
ATOM 949 C C . ASN A 1 120 ? 17.228 5.541 -13.436 1.00 81.00 120 ASN A C 1
ATOM 951 O O . ASN A 1 120 ? 17.003 4.340 -13.310 1.00 81.00 120 ASN A O 1
ATOM 955 N N . TRP A 1 121 ? 16.542 6.427 -12.699 1.00 83.00 121 TRP A N 1
ATOM 956 C CA . TRP A 1 121 ? 15.455 5.998 -11.802 1.00 83.00 121 TRP A CA 1
ATOM 957 C C . TRP A 1 121 ? 14.214 5.559 -12.574 1.00 83.00 121 TRP A C 1
ATOM 959 O O . TRP A 1 121 ? 13.506 4.659 -12.130 1.00 83.00 121 TRP A O 1
ATOM 969 N N . PHE A 1 122 ? 13.977 6.153 -13.739 1.00 85.06 122 PHE A N 1
ATOM 970 C CA . PHE A 1 122 ? 12.766 5.956 -14.530 1.00 85.06 122 PHE A CA 1
ATOM 971 C C . PHE A 1 122 ? 13.009 5.138 -15.801 1.00 85.06 122 PHE A C 1
ATOM 973 O O . PHE A 1 122 ? 12.257 5.259 -16.761 1.00 85.06 122 PHE A O 1
ATOM 980 N N . ASP A 1 123 ? 14.052 4.311 -15.816 1.00 86.38 123 ASP A N 1
ATOM 981 C CA . ASP A 1 123 ? 14.328 3.431 -16.950 1.00 86.38 123 ASP A CA 1
ATOM 982 C C . ASP A 1 123 ? 13.243 2.351 -17.082 1.00 86.38 123 ASP A C 1
ATOM 984 O O . ASP A 1 123 ? 12.630 1.931 -16.093 1.00 86.38 123 ASP A O 1
ATOM 988 N N . GLY A 1 124 ? 13.011 1.887 -18.312 1.00 87.75 124 GLY A N 1
ATOM 989 C CA . GLY A 1 124 ? 12.038 0.831 -18.592 1.00 87.75 124 GLY A CA 1
ATOM 990 C C . GLY A 1 124 ? 12.300 -0.424 -17.751 1.00 87.75 124 GLY A C 1
ATOM 991 O O . GLY A 1 124 ? 13.441 -0.851 -17.581 1.00 87.75 124 GLY A O 1
ATOM 992 N N . GLY A 1 125 ? 11.240 -1.002 -17.190 1.00 88.56 125 GLY A N 1
ATOM 993 C CA . GLY A 1 125 ? 11.308 -2.167 -16.304 1.00 88.56 125 GLY A CA 1
ATOM 994 C C . GLY A 1 125 ? 11.702 -1.861 -14.853 1.00 88.56 125 GLY A C 1
ATOM 995 O O . GLY A 1 125 ? 11.537 -2.723 -13.984 1.00 88.56 125 GLY A O 1
ATOM 996 N N . ASN A 1 126 ? 12.157 -0.644 -14.527 1.00 88.88 126 ASN A N 1
ATOM 997 C CA . ASN A 1 126 ? 12.334 -0.266 -13.125 1.00 88.88 126 ASN A CA 1
ATOM 998 C C . ASN A 1 126 ? 11.005 -0.341 -12.374 1.00 88.88 126 ASN A C 1
ATOM 1000 O O . ASN A 1 126 ? 9.928 -0.154 -12.937 1.00 88.88 126 ASN A O 1
ATOM 1004 N N . PHE A 1 127 ? 11.092 -0.615 -11.072 1.00 91.38 127 PHE A N 1
ATOM 1005 C CA . PHE A 1 127 ? 9.926 -0.845 -10.215 1.00 91.38 127 PHE A CA 1
ATOM 1006 C C . PHE A 1 127 ? 9.026 -2.002 -10.683 1.00 91.38 127 PHE A C 1
ATOM 1008 O O . PHE A 1 127 ? 7.852 -2.047 -10.330 1.00 91.38 127 PHE A O 1
ATOM 1015 N N . ALA A 1 128 ? 9.560 -2.975 -11.427 1.00 94.62 128 ALA A N 1
ATOM 1016 C CA . ALA A 1 128 ? 8.813 -4.185 -11.745 1.00 94.62 128 ALA A CA 1
ATOM 1017 C C . ALA A 1 128 ? 8.524 -5.015 -10.486 1.00 94.62 128 ALA A C 1
ATOM 1019 O O . ALA A 1 128 ? 9.428 -5.349 -9.712 1.00 94.62 128 ALA A O 1
ATOM 1020 N N . GLY A 1 129 ? 7.261 -5.391 -10.312 1.00 96.69 129 GLY A N 1
ATOM 1021 C CA . GLY A 1 129 ? 6.828 -6.513 -9.489 1.00 96.69 129 GLY A CA 1
ATOM 1022 C C . GLY A 1 129 ? 5.835 -7.336 -10.290 1.00 96.69 129 GLY A C 1
ATOM 1023 O O . GLY A 1 129 ? 4.888 -6.780 -10.841 1.00 96.69 129 GLY A O 1
ATOM 1024 N N . THR A 1 130 ? 6.083 -8.639 -10.413 1.00 98.12 130 THR A N 1
ATOM 1025 C CA . THR A 1 130 ? 5.213 -9.496 -11.227 1.00 98.12 130 THR A CA 1
ATOM 1026 C C . THR A 1 130 ? 3.867 -9.685 -10.536 1.00 98.12 130 THR A C 1
ATOM 1028 O O . THR A 1 130 ? 3.765 -9.584 -9.312 1.00 98.12 130 THR A O 1
ATOM 1031 N N . LEU A 1 131 ? 2.822 -10.002 -11.304 1.00 98.50 131 LEU A N 1
ATOM 1032 C CA . LEU A 1 131 ? 1.484 -10.218 -10.750 1.00 98.50 131 LEU A CA 1
ATOM 1033 C C . LEU A 1 131 ? 1.491 -11.284 -9.645 1.00 98.50 131 LEU A C 1
ATOM 1035 O O . LEU A 1 131 ? 0.857 -11.097 -8.608 1.00 98.50 131 LEU A O 1
ATOM 1039 N N . ASP A 1 132 ? 2.238 -12.370 -9.845 1.00 98.56 132 ASP A N 1
ATOM 1040 C CA . ASP A 1 132 ? 2.358 -13.459 -8.874 1.00 98.56 132 ASP A CA 1
ATOM 1041 C C . ASP A 1 132 ? 3.113 -13.030 -7.611 1.00 98.56 132 ASP A C 1
ATOM 1043 O O . ASP A 1 132 ? 2.691 -13.361 -6.504 1.00 98.56 132 ASP A O 1
ATOM 1047 N N . GLU A 1 133 ? 4.188 -12.248 -7.751 1.00 98.50 133 GLU A N 1
ATOM 1048 C CA .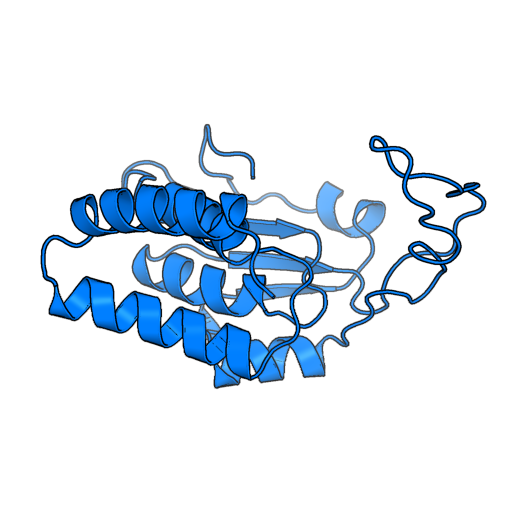 GLU A 1 133 ? 4.932 -11.695 -6.614 1.00 98.50 133 GLU A CA 1
ATOM 1049 C C . GLU A 1 133 ? 4.038 -10.773 -5.776 1.00 98.50 133 GLU A C 1
ATOM 1051 O O . GLU A 1 133 ? 3.954 -10.917 -4.555 1.00 98.50 133 GLU A O 1
ATOM 1056 N N . VAL A 1 134 ? 3.322 -9.855 -6.431 1.00 98.62 134 VAL A N 1
ATOM 1057 C CA . VAL A 1 134 ? 2.418 -8.918 -5.755 1.00 98.62 134 VAL A CA 1
ATOM 1058 C C . VAL A 1 134 ? 1.282 -9.671 -5.065 1.00 98.62 134 VAL A C 1
ATOM 1060 O O . VAL A 1 134 ? 1.027 -9.436 -3.882 1.00 98.62 134 VAL A O 1
ATOM 1063 N N . LYS A 1 135 ? 0.625 -10.612 -5.756 1.00 98.81 135 LYS A N 1
ATOM 1064 C CA . LYS A 1 135 ? -0.424 -11.452 -5.159 1.00 98.81 135 LYS A CA 1
ATOM 1065 C C . LYS A 1 135 ? 0.101 -12.247 -3.969 1.00 98.81 135 LYS A C 1
ATOM 1067 O O . LYS A 1 135 ? -0.551 -12.249 -2.929 1.00 98.81 135 LYS A O 1
ATOM 1072 N N . GLY A 1 136 ? 1.280 -12.859 -4.084 1.00 98.75 136 GLY A N 1
ATOM 1073 C CA . GLY A 1 136 ? 1.916 -13.604 -2.997 1.00 98.75 136 GLY A CA 1
ATOM 1074 C C . GLY A 1 136 ? 2.165 -12.735 -1.763 1.00 98.75 136 GLY A C 1
ATOM 1075 O O . GLY A 1 136 ? 1.799 -13.116 -0.651 1.00 98.75 136 GLY A O 1
ATOM 1076 N N . ASN A 1 137 ? 2.691 -11.525 -1.957 1.00 98.69 137 ASN A N 1
ATOM 1077 C CA . ASN A 1 137 ? 2.920 -10.571 -0.870 1.00 98.69 137 ASN A CA 1
ATOM 1078 C C . ASN A 1 137 ? 1.609 -10.115 -0.206 1.00 98.69 137 ASN A C 1
ATOM 1080 O O . ASN A 1 137 ? 1.518 -10.066 1.023 1.00 98.69 137 ASN A O 1
ATOM 1084 N N . VAL A 1 138 ? 0.572 -9.815 -0.995 1.00 98.69 138 VAL A N 1
ATOM 1085 C CA . VAL A 1 138 ? -0.747 -9.421 -0.468 1.00 98.69 138 VAL A CA 1
ATOM 1086 C C . VAL A 1 138 ? -1.434 -10.589 0.241 1.00 98.69 138 VAL A C 1
ATOM 1088 O O . VAL A 1 138 ? -2.074 -10.382 1.268 1.00 98.69 138 VAL A O 1
ATOM 1091 N N . GLN A 1 139 ? -1.282 -11.818 -0.247 1.00 98.69 139 GLN A N 1
ATOM 1092 C CA . GLN A 1 139 ? -1.813 -13.009 0.414 1.00 98.69 139 GLN A CA 1
ATOM 1093 C C . GLN A 1 139 ? -1.116 -13.281 1.752 1.00 98.69 139 GLN A C 1
ATOM 1095 O O . GLN A 1 139 ? -1.778 -13.670 2.712 1.00 98.69 139 GLN A O 1
ATOM 1100 N N . ALA A 1 140 ? 0.198 -13.060 1.829 1.00 98.44 140 ALA A N 1
ATOM 1101 C CA . ALA A 1 140 ? 0.979 -13.294 3.039 1.00 98.44 140 ALA A CA 1
ATOM 1102 C C . ALA A 1 140 ? 0.755 -12.226 4.124 1.00 98.44 140 ALA A C 1
ATOM 1104 O O . ALA A 1 140 ? 0.686 -12.561 5.307 1.00 98.44 140 ALA A O 1
ATOM 1105 N N . TYR A 1 141 ? 0.647 -10.948 3.741 1.00 98.56 141 TYR A N 1
ATOM 1106 C CA . TYR A 1 141 ? 0.675 -9.830 4.697 1.00 98.56 141 TYR A CA 1
ATOM 1107 C C . TYR A 1 141 ? -0.548 -8.901 4.651 1.00 98.56 141 TYR A C 1
ATOM 1109 O O . TYR A 1 141 ? -0.682 -8.023 5.508 1.00 98.56 141 TYR A O 1
ATOM 1117 N N . GLY A 1 142 ? -1.428 -9.065 3.664 1.00 98.50 142 GLY A N 1
ATOM 1118 C CA . GLY A 1 142 ? -2.627 -8.258 3.450 1.00 98.50 142 GLY A CA 1
ATOM 1119 C C . GLY A 1 142 ? -3.921 -9.072 3.531 1.00 98.50 142 GLY A C 1
ATOM 1120 O O . GLY A 1 142 ? -4.030 -10.037 4.285 1.00 98.50 142 GLY A O 1
ATOM 1121 N N . ASN A 1 143 ? -4.928 -8.656 2.763 1.00 98.56 143 ASN A N 1
ATOM 1122 C CA . ASN A 1 143 ? -6.156 -9.410 2.539 1.00 98.56 143 ASN A CA 1
ATOM 1123 C C . ASN A 1 143 ? -6.461 -9.472 1.040 1.00 98.56 143 ASN A C 1
ATOM 1125 O O . ASN A 1 143 ? -7.069 -8.567 0.477 1.00 98.56 143 ASN A O 1
ATOM 1129 N N . ILE A 1 144 ? -6.056 -10.568 0.401 1.00 98.62 144 ILE A N 1
ATOM 1130 C CA . ILE A 1 144 ? -6.222 -10.749 -1.045 1.00 98.62 144 ILE A CA 1
ATOM 1131 C C . ILE A 1 144 ? -7.689 -10.879 -1.483 1.00 98.62 144 ILE A C 1
ATOM 1133 O O . ILE A 1 144 ? -8.005 -10.595 -2.631 1.00 98.62 144 ILE A O 1
A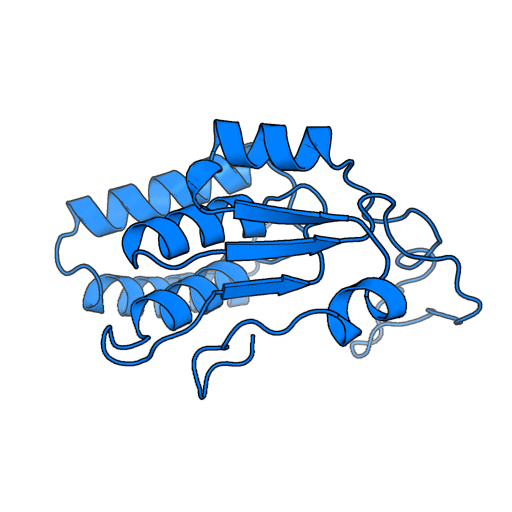TOM 1137 N N . ASN A 1 145 ? -8.602 -11.261 -0.584 1.00 98.56 145 ASN A N 1
ATOM 1138 C CA . ASN A 1 145 ? -9.993 -11.566 -0.943 1.00 98.56 145 ASN A CA 1
ATOM 1139 C C . ASN A 1 145 ? -10.804 -10.329 -1.345 1.00 98.56 145 ASN A C 1
ATOM 1141 O O . ASN A 1 145 ? -11.848 -10.463 -1.975 1.00 98.56 145 ASN A O 1
ATOM 1145 N N . VAL A 1 146 ? -10.345 -9.135 -0.965 1.00 98.31 146 VAL A N 1
ATOM 1146 C CA . VAL A 1 146 ? -10.966 -7.869 -1.381 1.00 98.31 146 VAL A CA 1
ATOM 1147 C C . VAL A 1 146 ? -10.277 -7.243 -2.592 1.00 98.31 146 VAL A C 1
ATOM 1149 O O . VAL A 1 146 ? -10.735 -6.208 -3.069 1.00 98.31 146 VAL A O 1
ATOM 1152 N N . CYS A 1 147 ? -9.184 -7.845 -3.072 1.00 98.50 147 CYS A N 1
ATOM 1153 C CA . CYS A 1 147 ? -8.374 -7.324 -4.164 1.00 98.50 147 CYS A CA 1
ATOM 1154 C C . CYS A 1 147 ? -8.839 -7.853 -5.525 1.00 98.50 147 CYS A C 1
ATOM 1156 O O . CYS A 1 147 ? -8.890 -9.061 -5.750 1.00 98.50 147 CYS A O 1
ATOM 1158 N N . GLU A 1 148 ? -9.049 -6.943 -6.469 1.00 98.44 148 GLU A N 1
ATOM 1159 C CA . GLU A 1 148 ? -9.175 -7.236 -7.893 1.00 98.44 148 GLU A CA 1
ATOM 1160 C C . GLU A 1 148 ? -7.959 -6.643 -8.619 1.00 98.44 148 GLU A C 1
ATOM 1162 O O . GLU A 1 148 ? -7.784 -5.427 -8.686 1.00 98.44 148 GLU A O 1
ATOM 1167 N N . PHE A 1 149 ? -7.071 -7.508 -9.113 1.00 98.56 149 PHE A N 1
ATOM 1168 C CA . PHE A 1 149 ? -5.860 -7.084 -9.819 1.00 98.56 149 PHE A CA 1
ATOM 1169 C C . PHE A 1 149 ? -6.158 -6.906 -11.303 1.00 98.56 149 PHE A C 1
ATOM 1171 O O . PHE A 1 149 ? -6.641 -7.837 -11.949 1.00 98.56 149 PHE A O 1
ATOM 1178 N N . VAL A 1 150 ? -5.821 -5.736 -11.838 1.00 98.31 150 VAL A N 1
ATOM 1179 C CA . VAL A 1 150 ? -6.067 -5.349 -13.226 1.00 98.31 150 VAL A CA 1
ATOM 1180 C C . VAL A 1 150 ? -4.719 -5.185 -13.937 1.00 98.31 150 VAL A C 1
ATOM 1182 O O . VAL A 1 150 ? -4.129 -4.104 -13.874 1.00 98.31 150 VAL A O 1
ATOM 1185 N N . PRO A 1 151 ? -4.185 -6.256 -14.558 1.00 98.12 151 PRO A N 1
ATOM 1186 C CA . PRO A 1 151 ? -2.922 -6.193 -15.280 1.00 98.12 151 PRO A CA 1
ATOM 1187 C C . PRO A 1 151 ? -3.072 -5.441 -16.605 1.00 98.12 151 PRO A C 1
ATOM 1189 O O . PRO A 1 151 ? -3.959 -5.748 -17.401 1.00 98.12 151 PRO A O 1
ATOM 1192 N N . GLY A 1 152 ? -2.176 -4.489 -16.853 1.00 97.62 152 GLY A N 1
ATOM 1193 C CA . GLY A 1 152 ? -2.075 -3.762 -18.117 1.00 97.62 152 GLY A CA 1
ATOM 1194 C C . GLY A 1 152 ? -1.667 -2.306 -17.929 1.00 97.62 152 GLY A C 1
ATOM 1195 O O . GLY A 1 152 ? -1.561 -1.803 -16.810 1.00 97.62 152 GLY A O 1
ATOM 1196 N N . TRP A 1 153 ? -1.431 -1.603 -19.034 1.00 97.00 153 TRP A N 1
ATOM 1197 C CA . TRP A 1 153 ? -1.071 -0.189 -18.974 1.00 97.00 153 TRP A CA 1
ATOM 1198 C C . TRP A 1 153 ? -2.288 0.677 -18.634 1.00 97.00 153 TRP A C 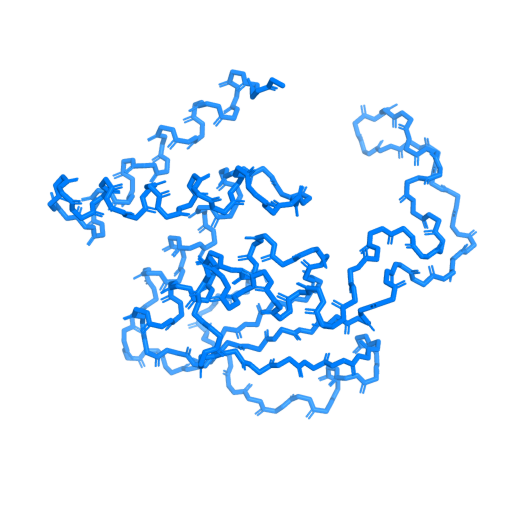1
ATOM 1200 O O . TRP A 1 153 ? -3.427 0.355 -18.984 1.00 97.00 153 TRP A O 1
ATOM 1210 N N . PHE A 1 154 ? -2.079 1.801 -17.945 1.00 95.75 154 PHE A N 1
ATOM 1211 C CA . PHE A 1 154 ? -3.188 2.644 -17.476 1.00 95.75 154 PHE A CA 1
ATOM 1212 C C . PHE A 1 154 ? -4.036 3.212 -18.619 1.00 95.75 154 PHE A C 1
ATOM 1214 O O . PHE A 1 154 ? -5.256 3.272 -18.499 1.00 95.75 154 PHE A O 1
ATOM 1221 N N . ASN A 1 155 ? -3.415 3.569 -19.746 1.00 94.94 155 ASN A N 1
ATOM 1222 C CA . ASN A 1 155 ? -4.104 4.047 -20.948 1.00 94.94 155 ASN A CA 1
ATOM 1223 C C . ASN A 1 155 ? -4.987 2.976 -21.613 1.00 94.94 155 ASN A C 1
ATOM 1225 O O . ASN A 1 155 ? -5.853 3.326 -22.408 1.00 94.94 155 ASN A O 1
ATOM 1229 N N . GLU A 1 156 ? -4.781 1.698 -21.301 1.00 96.44 156 GLU A N 1
ATOM 1230 C CA . GLU A 1 156 ? -5.563 0.576 -21.832 1.00 96.44 156 GLU A CA 1
ATOM 1231 C C . GLU A 1 156 ? -6.638 0.123 -20.837 1.00 96.44 156 GLU A C 1
ATOM 1233 O O . GLU A 1 156 ? -7.757 -0.208 -21.220 1.00 96.44 156 GLU A O 1
ATOM 1238 N N . THR A 1 157 ? -6.308 0.133 -19.545 1.00 96.75 157 THR A N 1
ATOM 1239 C CA . THR A 1 157 ? -7.138 -0.452 -18.484 1.00 96.75 157 THR A CA 1
ATOM 1240 C C . THR A 1 157 ? -8.104 0.549 -17.851 1.00 96.75 157 THR A C 1
ATOM 1242 O O . THR A 1 157 ? -9.272 0.222 -17.639 1.00 96.75 157 THR A O 1
ATOM 1245 N N . MET A 1 158 ? -7.668 1.781 -17.571 1.00 94.31 158 MET A N 1
ATOM 1246 C CA . MET A 1 158 ? -8.499 2.772 -16.874 1.00 94.31 158 MET A CA 1
ATOM 1247 C C . MET A 1 158 ? -9.688 3.292 -17.695 1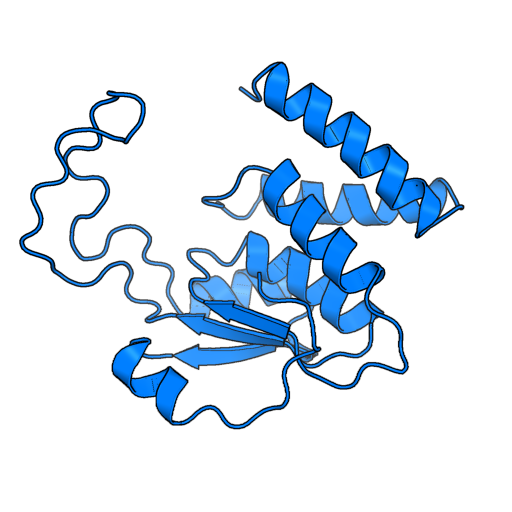.00 94.31 158 MET A C 1
ATOM 1249 O O . MET A 1 158 ? -10.750 3.463 -17.099 1.00 94.31 158 MET A O 1
ATOM 1253 N N . PRO A 1 159 ? -9.602 3.500 -19.028 1.00 95.88 159 PRO A N 1
ATOM 1254 C CA . PRO A 1 159 ? -10.770 3.911 -19.815 1.00 95.88 159 PRO A CA 1
ATOM 1255 C C . PRO A 1 159 ? -11.932 2.908 -19.783 1.00 95.88 159 PRO A C 1
ATOM 1257 O O . PRO A 1 159 ? -13.073 3.281 -20.044 1.00 95.88 159 PRO A O 1
ATOM 1260 N N . LEU A 1 160 ? -11.650 1.640 -19.469 1.00 93.56 160 LEU A N 1
ATOM 1261 C CA . LEU A 1 160 ? -12.646 0.570 -19.370 1.00 93.56 160 LEU A CA 1
ATOM 1262 C C . LEU A 1 160 ? -13.227 0.432 -17.953 1.00 93.56 160 LEU A C 1
ATOM 1264 O O . LEU A 1 160 ? -14.190 -0.310 -17.744 1.00 93.56 160 LEU A O 1
ATOM 1268 N N . PHE A 1 161 ? -12.657 1.129 -16.968 1.00 93.88 161 PHE A N 1
ATOM 1269 C CA . PHE A 1 161 ? -13.070 1.028 -15.577 1.00 93.88 161 PHE A CA 1
ATOM 1270 C C . PHE A 1 161 ? -14.324 1.863 -15.302 1.00 93.88 161 PHE A C 1
ATOM 1272 O O . PHE A 1 161 ? -14.340 3.078 -15.477 1.00 93.88 161 PHE A O 1
ATOM 1279 N N . ASN A 1 162 ? -15.386 1.206 -14.833 1.00 92.56 162 ASN A N 1
ATOM 1280 C CA . ASN A 1 162 ? -16.707 1.816 -14.651 1.00 92.56 162 ASN A CA 1
ATOM 1281 C C . ASN A 1 162 ? -17.253 1.713 -13.218 1.00 92.56 162 ASN A C 1
ATOM 1283 O O . ASN A 1 162 ? -18.447 1.921 -12.989 1.00 92.56 162 ASN A O 1
ATOM 1287 N N . LYS A 1 163 ? -16.409 1.360 -12.242 1.00 91.31 163 LYS A N 1
ATOM 1288 C CA . LYS A 1 163 ? -16.842 1.253 -10.845 1.00 91.31 163 LYS A CA 1
ATOM 1289 C C . LYS A 1 163 ? -16.937 2.636 -10.209 1.00 91.31 163 LYS A C 1
ATOM 1291 O O . LYS A 1 163 ? -16.173 3.547 -10.516 1.00 91.31 163 LYS A O 1
ATOM 1296 N N . LYS A 1 16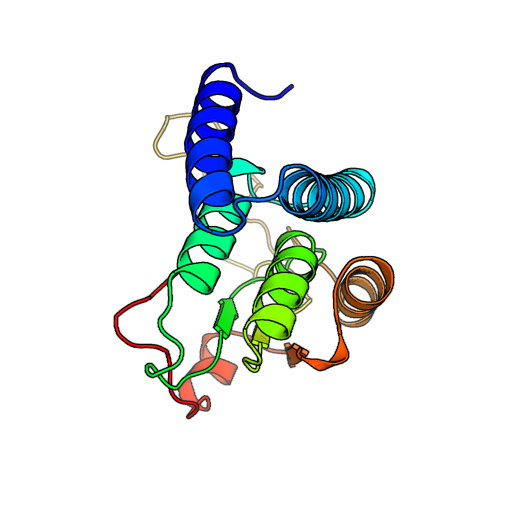4 ? -17.877 2.778 -9.276 1.00 86.38 164 LYS A N 1
ATOM 1297 C CA . LYS A 1 164 ? -18.071 4.008 -8.507 1.00 86.38 164 LYS A CA 1
ATOM 1298 C C . LYS A 1 164 ? -16.877 4.236 -7.577 1.00 86.38 164 LYS A C 1
ATOM 1300 O O . LYS A 1 164 ? -16.486 3.330 -6.838 1.00 86.38 164 LYS A O 1
ATOM 1305 N N . LEU A 1 165 ? -16.335 5.448 -7.594 1.00 82.31 165 LEU A N 1
ATOM 1306 C CA . LEU A 1 165 ? -15.305 5.899 -6.660 1.00 82.31 165 LEU A CA 1
ATOM 1307 C C . LEU A 1 165 ? -15.951 6.677 -5.502 1.00 82.31 165 LEU A C 1
ATOM 1309 O O . LEU A 1 165 ? -16.953 7.367 -5.725 1.00 82.31 165 LEU A O 1
ATOM 1313 N N . PRO A 1 166 ? -15.411 6.584 -4.275 1.00 76.88 166 PRO A N 1
ATOM 1314 C CA . PRO A 1 166 ? -15.910 7.329 -3.133 1.00 76.88 166 PRO A CA 1
ATOM 1315 C C . PRO A 1 166 ? -15.611 8.817 -3.325 1.00 76.88 166 PRO A C 1
ATOM 1317 O O . PRO A 1 166 ? -14.494 9.287 -3.130 1.00 76.88 166 PRO A O 1
ATOM 1320 N N . TRP A 1 167 ? -16.627 9.592 -3.689 1.00 54.62 167 TRP A N 1
ATOM 1321 C CA . TRP A 1 167 ? -16.534 11.050 -3.679 1.00 54.62 167 TRP A CA 1
ATOM 1322 C C . TRP A 1 167 ? -16.417 11.545 -2.225 1.00 54.62 167 TRP A C 1
ATOM 1324 O O . TRP A 1 167 ? -17.208 11.094 -1.393 1.00 54.62 167 TRP A O 1
ATOM 1334 N N . PRO A 1 168 ? -15.514 12.486 -1.872 1.00 50.75 168 PRO A N 1
ATOM 1335 C CA . PRO A 1 168 ? -14.611 13.282 -2.720 1.00 50.75 168 PRO A CA 1
ATOM 1336 C C . PRO A 1 168 ? -13.144 12.791 -2.753 1.00 50.75 168 PRO A C 1
ATOM 1338 O O . PRO A 1 168 ? -12.242 13.585 -3.019 1.00 50.75 168 PRO A O 1
ATOM 1341 N N . ILE A 1 169 ? -12.863 11.534 -2.411 1.00 52.06 169 ILE A N 1
ATOM 1342 C CA . ILE A 1 169 ? -11.494 11.082 -2.140 1.00 52.06 169 ILE A CA 1
ATOM 1343 C C . ILE A 1 169 ? -10.845 10.572 -3.430 1.00 52.06 169 ILE A C 1
ATOM 1345 O O . ILE A 1 169 ? -11.112 9.462 -3.879 1.00 52.06 169 ILE A O 1
ATOM 1349 N N . TRP A 1 170 ? -9.953 11.389 -3.990 1.00 45.28 170 TRP A N 1
ATOM 1350 C CA . TRP A 1 170 ? -8.924 10.956 -4.935 1.00 45.28 170 TRP A CA 1
ATOM 1351 C C . TRP A 1 170 ? -7.608 10.821 -4.153 1.00 45.28 170 TRP A C 1
ATOM 1353 O O . TRP A 1 170 ? -7.222 11.765 -3.458 1.00 45.28 170 TRP A O 1
ATOM 1363 N N . MET A 1 171 ? -6.955 9.657 -4.217 1.00 43.72 171 MET A N 1
ATOM 1364 C CA . MET A 1 171 ? -5.599 9.426 -3.693 1.00 43.72 171 MET A CA 1
ATOM 1365 C C . MET A 1 171 ? -4.691 8.962 -4.815 1.00 43.72 171 MET A C 1
ATOM 1367 O O . MET A 1 171 ? -5.171 8.138 -5.622 1.00 43.72 171 MET A O 1
#

Secondary structure (DSSP, 8-state):
---HHHHHHHHHHHHHHHHH---HHHHHHHHHHHHHHHHHS--SS-HHHHHHHHHHHHTS-TTS---EEEE--TTSHHHHHHHHHHHHTT--EEEEE-SS-SPP------B-TTS-B-TTTT-TTTT---HHHHHHHHHHHS-GGGEEEEES-HHHHGGG--PPP-TT---

Sequence (171 aa):
MTSIREYGELIRLQKKLAKVFPSFKEQHAWLQKFRQVDAHVKTAHNPSHVLQFILAIFNTPESVEGCIVEAGAFKGGSTAKISLAAAHMNRPFYVFDSFCGLPENKEQHIKSVMGYSIQNWFDGGNFAGTLDEVKGNVQAYGNINVCEFVPGWFNETMPLFNKKLPWPIWM

Radius of gyration: 16.75 Å; chains: 1; bounding box: 43×33×46 Å